Protein AF-A0A945YYD3-F1 (afdb_monomer_lite)

Sequence (91 aa):
MKTLKNHKGFTLIELVFVILLLGILSAVAIPSLDHSAITATLSAHTVQTDVKYIQELAMTRNQSITMEFVAGATNYTVTDDPGGVYAAETR

pLDDT: mean 71.9, std 14.38, range [42.5, 95.88]

Secondary structure (DSSP, 8-state):
-------PPPPHHHHHHHHHHHHHHHHHHS----THHHHHHHHHHHHHHHHHHHHHHHHHHTS-EEEEEPTT-S-EEEEETTTB-------

Structure (mmCIF, N/CA/C/O backbone):
data_AF-A0A945YYD3-F1
#
_entry.id   AF-A0A945YYD3-F1
#
loop_
_atom_site.group_PDB
_atom_site.id
_atom_site.type_symbol
_atom_site.label_atom_id
_atom_site.label_alt_id
_atom_site.label_comp_id
_atom_site.label_asym_id
_atom_site.label_entity_id
_atom_site.label_seq_id
_atom_site.pdbx_PDB_ins_code
_atom_site.Cartn_x
_atom_site.Cartn_y
_atom_site.Cartn_z
_atom_site.occupancy
_atom_site.B_iso_or_equiv
_atom_site.auth_seq_id
_atom_site.auth_comp_id
_atom_site.auth_asym_id
_atom_site.auth_atom_id
_atom_site.pdbx_PDB_model_num
ATOM 1 N N . MET A 1 1 ? -53.913 -13.483 32.665 1.00 50.50 1 MET A N 1
ATOM 2 C CA . MET A 1 1 ? -52.899 -12.443 32.963 1.00 50.50 1 MET A CA 1
ATOM 3 C C . MET A 1 1 ? -51.720 -12.641 32.026 1.00 50.50 1 MET A C 1
ATOM 5 O O . MET A 1 1 ? -51.169 -13.731 31.999 1.00 50.50 1 MET A O 1
ATOM 9 N N . LYS A 1 2 ? -51.392 -11.642 31.200 1.00 57.84 2 LYS A N 1
ATOM 10 C CA . LYS A 1 2 ? -50.303 -11.712 30.215 1.00 57.84 2 LYS A CA 1
ATOM 11 C C . LYS A 1 2 ? -49.099 -10.992 30.822 1.00 57.84 2 LYS A C 1
ATOM 13 O O . LYS A 1 2 ? -49.164 -9.789 31.052 1.00 57.84 2 LYS A O 1
ATOM 18 N N . THR A 1 3 ? -48.056 -11.735 31.173 1.00 65.62 3 THR A N 1
ATOM 19 C CA . THR A 1 3 ? -46.846 -11.176 31.779 1.00 65.62 3 THR A CA 1
ATOM 20 C C . THR A 1 3 ? -46.015 -10.500 30.689 1.00 65.62 3 THR A C 1
ATOM 22 O O . THR A 1 3 ? -45.593 -11.129 29.718 1.00 65.62 3 THR A O 1
ATOM 25 N N . LEU A 1 4 ? -45.828 -9.185 30.806 1.00 72.75 4 LEU A N 1
ATOM 26 C CA . LEU A 1 4 ? -44.972 -8.422 29.902 1.00 72.75 4 LEU A CA 1
ATOM 27 C C . LEU A 1 4 ? -43.514 -8.737 30.251 1.00 72.75 4 LEU A C 1
ATOM 29 O O . LEU A 1 4 ? -43.040 -8.417 31.339 1.00 72.75 4 LEU A O 1
ATOM 33 N N . LYS A 1 5 ? -42.815 -9.417 29.339 1.00 70.38 5 LYS A N 1
ATOM 34 C CA . LYS A 1 5 ? -41.382 -9.697 29.470 1.00 70.38 5 LYS A CA 1
ATOM 35 C C . LYS A 1 5 ? -40.615 -8.381 29.332 1.00 70.38 5 LYS A C 1
ATOM 37 O O . LYS A 1 5 ? -40.664 -7.740 28.283 1.00 70.38 5 LYS A O 1
ATOM 42 N N . ASN A 1 6 ? -39.923 -7.983 30.395 1.00 70.50 6 ASN A N 1
ATOM 43 C CA . ASN A 1 6 ? -39.044 -6.822 30.388 1.00 70.50 6 ASN A CA 1
ATOM 44 C C . ASN A 1 6 ? -37.799 -7.147 29.546 1.00 70.50 6 ASN A C 1
ATOM 46 O O . ASN A 1 6 ? -37.013 -8.020 29.917 1.00 70.50 6 ASN A O 1
ATOM 50 N N . HIS A 1 7 ? -37.648 -6.488 28.400 1.00 70.50 7 HIS A N 1
ATOM 51 C CA . HIS A 1 7 ? -36.464 -6.631 27.558 1.00 70.50 7 HIS A CA 1
ATOM 52 C C . HIS A 1 7 ? -35.376 -5.738 28.153 1.00 70.50 7 HIS A C 1
ATOM 54 O O . HIS A 1 7 ? -35.499 -4.515 28.141 1.00 70.50 7 HIS A O 1
ATOM 60 N N . LYS A 1 8 ? -34.337 -6.346 28.735 1.00 76.94 8 LYS A N 1
ATOM 61 C CA . LYS A 1 8 ? -33.183 -5.599 29.245 1.00 76.94 8 LYS A CA 1
ATOM 62 C C . LYS A 1 8 ? -32.491 -4.905 28.066 1.00 76.94 8 LYS A C 1
ATOM 64 O O . LYS A 1 8 ? -32.123 -5.570 27.103 1.00 76.94 8 LYS A O 1
ATOM 69 N N . GLY A 1 9 ? -32.389 -3.578 28.135 1.00 74.75 9 GLY A N 1
ATOM 70 C CA . GLY A 1 9 ? -31.670 -2.756 27.161 1.00 74.75 9 GLY A CA 1
ATOM 71 C C . GLY A 1 9 ? -30.153 -2.796 27.359 1.00 74.75 9 GLY A C 1
ATOM 72 O O . GLY A 1 9 ? -29.661 -3.321 28.357 1.00 74.75 9 GLY A O 1
ATOM 73 N N . PHE A 1 10 ? -29.441 -2.220 26.392 1.00 81.62 10 PHE A N 1
ATOM 74 C CA . PHE A 1 10 ? -27.982 -2.135 26.348 1.00 81.62 10 PHE A CA 1
ATOM 75 C C . PHE A 1 10 ? -27.444 -1.179 27.421 1.00 81.62 10 PHE A C 1
ATOM 77 O O . PHE A 1 10 ? -28.017 -0.114 27.666 1.00 81.62 10 PHE A O 1
ATOM 84 N N . THR A 1 11 ? -26.341 -1.545 28.061 1.00 90.56 11 THR A N 1
ATOM 85 C CA . THR A 1 11 ? -25.673 -0.730 29.079 1.00 90.56 11 THR A CA 1
ATOM 86 C C . THR A 1 11 ? -24.623 0.192 28.455 1.00 90.56 11 THR A C 1
ATOM 88 O O . THR A 1 11 ? -24.064 -0.084 27.393 1.00 90.56 11 THR A O 1
ATOM 91 N N . LEU A 1 12 ? -24.301 1.294 29.140 1.00 92.25 12 LEU A N 1
ATOM 92 C CA . LEU A 1 12 ? -23.216 2.185 28.706 1.00 92.25 12 LEU A CA 1
ATOM 93 C C . LEU A 1 12 ? -21.865 1.461 28.659 1.00 92.25 12 LEU A C 1
ATOM 95 O O . LEU A 1 12 ? -21.057 1.726 27.774 1.00 92.25 12 LEU A O 1
ATOM 99 N N . ILE A 1 13 ? -21.630 0.527 29.584 1.00 94.25 13 ILE A N 1
ATOM 100 C CA . ILE A 1 13 ? -20.372 -0.217 29.632 1.00 94.25 13 ILE A CA 1
ATOM 101 C C . ILE A 1 13 ? -20.225 -1.174 28.444 1.00 94.25 13 ILE A C 1
ATOM 103 O O . ILE A 1 13 ? -19.129 -1.295 27.902 1.00 94.25 13 ILE A O 1
ATOM 107 N N . GLU A 1 14 ? -21.317 -1.787 27.978 1.00 92.94 14 GLU A N 1
ATOM 108 C CA . GLU A 1 14 ? -21.295 -2.610 26.764 1.00 92.94 14 GLU A CA 1
ATOM 109 C C . GLU A 1 14 ? -20.955 -1.765 25.531 1.00 92.94 14 GLU A C 1
ATOM 111 O O . GLU A 1 14 ? -20.163 -2.196 24.697 1.00 92.94 14 GLU A O 1
ATOM 116 N N . LEU A 1 15 ? -21.460 -0.530 25.440 1.00 93.62 15 LEU A N 1
ATOM 117 C CA . LEU A 1 15 ? -21.138 0.365 24.322 1.00 93.62 15 LEU A CA 1
ATOM 118 C C . LEU A 1 15 ? -19.662 0.764 24.307 1.00 93.62 15 LEU A C 1
ATOM 120 O O . LEU A 1 15 ? -19.030 0.745 23.252 1.00 93.62 15 LEU A O 1
ATOM 124 N N . VAL A 1 16 ? -19.097 1.070 25.475 1.00 95.25 16 VAL A N 1
ATOM 125 C CA . VAL A 1 16 ? -17.669 1.386 25.607 1.00 95.25 16 VAL A CA 1
ATOM 126 C C . VAL A 1 16 ? -16.807 0.195 25.184 1.00 95.25 16 VAL A C 1
ATOM 128 O O . VAL A 1 16 ? -15.841 0.376 24.444 1.00 95.25 16 VAL A O 1
ATOM 131 N N . PHE A 1 17 ? -17.179 -1.024 25.582 1.00 95.19 17 PHE A N 1
ATOM 132 C CA . PHE A 1 17 ? -16.470 -2.235 25.166 1.00 95.19 17 PHE A CA 1
ATOM 133 C C . PHE A 1 17 ? -16.558 -2.486 23.659 1.00 95.19 17 PHE A C 1
ATOM 135 O O . PHE A 1 17 ? -15.558 -2.850 23.046 1.00 95.19 17 PHE A O 1
ATOM 142 N N . VAL A 1 18 ? -17.717 -2.258 23.039 1.00 95.19 18 VAL A N 1
ATOM 143 C CA . VAL A 1 18 ? -17.870 -2.401 21.584 1.00 95.19 18 VAL A CA 1
ATOM 144 C C . VAL A 1 18 ? -16.972 -1.415 20.838 1.00 95.19 18 VAL A C 1
ATOM 146 O O . VAL A 1 18 ? -16.269 -1.820 19.917 1.00 95.19 18 VAL A O 1
ATOM 149 N N . ILE A 1 19 ? -16.931 -0.145 21.251 1.00 94.94 19 ILE A N 1
ATOM 150 C CA . ILE A 1 19 ? -16.072 0.869 20.617 1.00 94.94 19 ILE A CA 1
ATOM 151 C C . ILE A 1 19 ? -14.588 0.529 20.815 1.00 94.94 19 ILE A C 1
ATOM 153 O O . ILE A 1 19 ? -13.804 0.654 19.876 1.00 94.94 19 ILE A O 1
ATOM 157 N N . LEU A 1 20 ? -14.208 0.045 22.001 1.00 95.88 20 LEU A N 1
ATOM 158 C CA . LEU A 1 20 ? -12.849 -0.419 22.285 1.00 95.88 20 LEU A CA 1
ATOM 159 C C . LEU A 1 20 ? -12.439 -1.564 21.345 1.00 95.88 20 LEU A C 1
ATOM 161 O O . LEU A 1 20 ? -11.372 -1.511 20.734 1.00 95.88 20 LEU A O 1
ATOM 165 N N . LEU A 1 21 ? -13.297 -2.577 21.199 1.00 95.81 21 LEU A N 1
ATOM 166 C CA . LEU A 1 21 ? -13.046 -3.715 20.315 1.00 95.81 21 LEU A CA 1
ATOM 167 C C . LEU A 1 21 ? -12.976 -3.284 18.848 1.00 95.81 21 LEU A C 1
ATOM 169 O O . LEU A 1 21 ? -12.055 -3.688 18.140 1.00 95.81 21 LEU A O 1
ATOM 173 N N . LEU A 1 22 ? -13.894 -2.425 18.399 1.00 95.31 22 LEU A N 1
ATOM 174 C CA . LEU A 1 22 ? -13.866 -1.870 17.046 1.00 95.31 22 LEU A CA 1
ATOM 175 C C . LEU A 1 22 ? -12.589 -1.065 16.790 1.00 95.31 22 LEU A C 1
ATOM 177 O O . LEU A 1 22 ? -12.034 -1.173 15.701 1.00 95.31 22 LEU A O 1
ATOM 181 N N . GLY A 1 23 ? -12.084 -0.315 17.772 1.00 94.12 23 GLY A N 1
ATOM 182 C CA . GLY A 1 23 ? -10.819 0.413 17.660 1.00 94.12 23 GLY A CA 1
ATOM 183 C C . GLY A 1 23 ? -9.620 -0.514 17.440 1.00 94.12 23 GLY A C 1
ATOM 184 O O . GLY A 1 23 ? -8.822 -0.282 16.532 1.00 94.12 23 GLY A O 1
ATOM 185 N N . ILE A 1 24 ? -9.528 -1.601 18.214 1.00 94.38 24 ILE A N 1
ATOM 186 C CA . ILE A 1 24 ? -8.453 -2.600 18.080 1.00 94.38 24 ILE A CA 1
ATOM 187 C C . ILE A 1 24 ? -8.547 -3.320 16.729 1.00 94.38 24 ILE A C 1
ATOM 189 O O . ILE A 1 24 ? -7.546 -3.446 16.025 1.00 94.38 24 ILE A O 1
ATOM 193 N N . LEU A 1 25 ? -9.748 -3.758 16.339 1.00 93.56 25 LEU A N 1
ATOM 194 C CA . LEU A 1 25 ? -9.965 -4.440 15.061 1.00 93.56 25 LEU A CA 1
ATOM 195 C C . LEU A 1 25 ? -9.673 -3.521 13.872 1.00 93.56 25 LEU A C 1
ATOM 197 O O . LEU A 1 25 ? -9.046 -3.954 12.911 1.00 93.56 25 LEU A O 1
ATOM 201 N N . SER A 1 26 ? -10.060 -2.247 13.953 1.00 90.94 26 SER A N 1
ATOM 202 C CA . SER A 1 26 ? -9.804 -1.260 12.899 1.00 90.94 26 SER A CA 1
ATOM 203 C C . SER A 1 26 ? -8.309 -1.022 12.698 1.00 90.94 26 SER A C 1
ATOM 205 O O . SER A 1 26 ? -7.853 -0.954 11.562 1.00 90.94 26 SER A O 1
ATOM 207 N N . ALA A 1 27 ? -7.520 -0.966 13.775 1.00 87.56 27 ALA A N 1
ATOM 208 C CA . ALA A 1 27 ? -6.072 -0.780 13.677 1.00 87.56 27 ALA A CA 1
ATOM 209 C C . ALA A 1 27 ? -5.368 -1.908 12.897 1.00 87.56 27 ALA A C 1
ATOM 211 O O . ALA A 1 27 ? -4.367 -1.657 12.231 1.00 87.56 27 ALA A O 1
ATOM 212 N N . VAL A 1 28 ? -5.900 -3.133 12.954 1.00 86.31 28 VAL A N 1
ATOM 213 C CA . VAL A 1 28 ? -5.347 -4.307 12.255 1.00 86.31 28 VAL A CA 1
ATOM 214 C C . VAL A 1 28 ? -5.997 -4.534 10.886 1.00 86.31 28 VAL A C 1
ATOM 216 O O . VAL A 1 28 ? -5.349 -5.072 9.994 1.00 86.31 28 VAL A O 1
ATOM 219 N N . ALA A 1 29 ? -7.254 -4.125 10.697 1.00 82.69 29 ALA A N 1
ATOM 220 C CA . ALA A 1 29 ? -7.999 -4.322 9.452 1.00 82.69 29 ALA A CA 1
ATOM 221 C C . ALA A 1 29 ? -7.766 -3.219 8.402 1.00 82.69 29 ALA A C 1
ATOM 223 O O . ALA A 1 29 ? -7.930 -3.472 7.214 1.00 82.69 29 ALA A O 1
ATOM 224 N N . ILE A 1 30 ? -7.388 -2.005 8.818 1.00 80.00 30 ILE A N 1
ATOM 225 C CA . ILE A 1 30 ? -7.156 -0.861 7.918 1.00 80.00 30 ILE A CA 1
ATOM 226 C C . ILE A 1 30 ? -5.826 -0.891 7.123 1.00 80.00 30 ILE A C 1
ATOM 228 O O . ILE A 1 30 ? -5.826 -0.335 6.023 1.00 80.00 30 ILE A O 1
ATOM 232 N N . PRO A 1 31 ? -4.694 -1.484 7.569 1.00 73.94 31 PRO A N 1
ATOM 233 C CA . PRO A 1 31 ? -3.417 -1.394 6.856 1.00 73.94 31 PRO A CA 1
ATOM 234 C C . PRO A 1 31 ? -3.339 -2.318 5.622 1.00 73.94 31 PRO A C 1
ATOM 236 O O . PRO A 1 31 ? -2.384 -3.068 5.447 1.00 73.94 31 PRO A O 1
ATOM 239 N N . SER A 1 32 ? -4.322 -2.237 4.728 1.00 65.81 32 SER A N 1
ATOM 240 C CA . SER A 1 32 ? -4.282 -2.787 3.370 1.00 65.81 32 SER A CA 1
ATOM 241 C C . SER A 1 32 ? -4.465 -1.672 2.337 1.00 65.81 32 SER A C 1
ATOM 243 O O . SER A 1 32 ? -5.219 -1.814 1.374 1.00 65.81 32 SER A O 1
ATOM 245 N N . LEU A 1 33 ? -3.816 -0.526 2.568 1.00 63.31 33 LEU A N 1
ATOM 246 C CA . LEU A 1 33 ? -3.709 0.513 1.552 1.00 63.31 33 LEU A CA 1
ATOM 247 C C . LEU A 1 33 ? -2.906 -0.071 0.388 1.00 63.31 33 LEU A C 1
ATOM 249 O O . LEU A 1 33 ? -1.771 -0.511 0.547 1.00 63.31 33 LEU A O 1
ATOM 253 N N . AS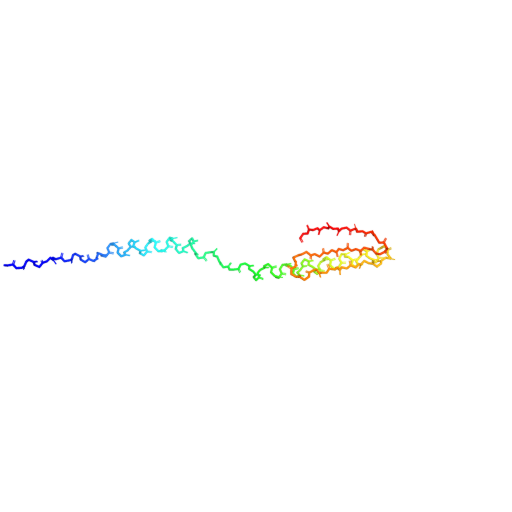P A 1 34 ? -3.577 -0.147 -0.750 1.00 62.97 34 ASP A N 1
ATOM 254 C CA . ASP A 1 34 ? -3.147 -0.782 -1.981 1.00 62.97 34 ASP A CA 1
ATOM 255 C C . ASP A 1 34 ? -1.740 -0.317 -2.407 1.00 62.97 34 ASP A C 1
ATOM 257 O O . ASP A 1 34 ? -1.535 0.811 -2.862 1.00 62.97 34 ASP A O 1
ATOM 261 N N . HIS A 1 35 ? -0.746 -1.194 -2.245 1.00 59.66 35 HIS A N 1
ATOM 262 C CA . HIS A 1 35 ? 0.647 -0.927 -2.613 1.00 59.66 35 HIS A CA 1
ATOM 263 C C . HIS A 1 35 ? 0.863 -0.874 -4.137 1.00 59.66 35 HIS A C 1
ATOM 265 O O . HIS A 1 35 ? 1.977 -0.583 -4.577 1.00 59.66 35 HIS A O 1
ATOM 271 N N . SER A 1 36 ? -0.181 -1.102 -4.946 1.00 57.91 36 SER A N 1
ATOM 272 C CA . SER A 1 36 ? -0.102 -1.155 -6.412 1.00 57.91 36 SER A CA 1
ATOM 273 C C . SER A 1 36 ? 0.460 0.128 -7.043 1.00 57.91 36 SER A C 1
ATOM 275 O O . SER A 1 36 ? 1.178 0.075 -8.044 1.00 57.91 36 SER A O 1
ATOM 277 N N . ALA A 1 37 ? 0.195 1.294 -6.441 1.00 57.25 37 ALA A N 1
ATOM 278 C CA . ALA A 1 37 ? 0.721 2.574 -6.927 1.00 57.25 37 ALA A CA 1
ATOM 279 C C . ALA A 1 37 ? 2.229 2.748 -6.656 1.00 57.25 37 ALA A C 1
ATOM 281 O O . ALA A 1 37 ? 2.949 3.357 -7.453 1.00 57.25 37 ALA A O 1
ATOM 282 N N . ILE A 1 38 ? 2.723 2.185 -5.548 1.00 57.78 38 ILE A N 1
ATOM 283 C CA . ILE A 1 38 ? 4.143 2.239 -5.179 1.00 57.78 38 ILE A CA 1
ATOM 284 C C . ILE A 1 38 ? 4.941 1.278 -6.065 1.00 57.78 38 ILE A C 1
ATOM 286 O O . ILE A 1 38 ? 6.000 1.648 -6.570 1.00 57.78 38 ILE A O 1
ATOM 290 N N . THR A 1 39 ? 4.411 0.083 -6.337 1.00 58.72 39 THR A N 1
ATOM 291 C CA . THR A 1 39 ? 5.071 -0.898 -7.211 1.00 58.72 39 THR A CA 1
ATOM 292 C C . THR A 1 39 ? 5.222 -0.400 -8.646 1.00 58.72 39 THR A C 1
ATOM 294 O O . THR A 1 39 ? 6.295 -0.556 -9.215 1.00 58.72 39 THR A O 1
ATOM 297 N N . ALA A 1 40 ? 4.220 0.279 -9.216 1.00 59.22 40 ALA A N 1
ATOM 298 C CA . ALA A 1 40 ? 4.292 0.760 -10.601 1.00 59.22 40 ALA A CA 1
ATOM 299 C C . ALA A 1 40 ? 5.408 1.801 -10.824 1.00 59.22 40 ALA A C 1
ATOM 301 O O . ALA A 1 40 ? 6.114 1.765 -11.832 1.00 59.22 40 ALA A O 1
ATOM 302 N N . THR A 1 41 ? 5.600 2.711 -9.865 1.00 60.97 41 THR A N 1
ATOM 303 C CA . THR A 1 41 ? 6.646 3.744 -9.958 1.00 60.97 41 THR A CA 1
ATOM 304 C C . THR A 1 41 ? 8.042 3.142 -9.775 1.00 60.97 41 THR A C 1
ATOM 306 O O . THR A 1 41 ? 8.981 3.533 -10.470 1.00 60.97 41 THR A O 1
ATOM 309 N N . LEU A 1 42 ? 8.179 2.155 -8.882 1.00 59.34 42 LEU A N 1
ATOM 310 C CA . LEU A 1 42 ? 9.435 1.427 -8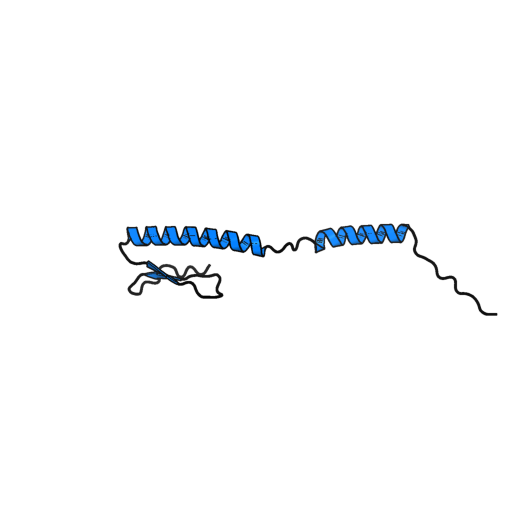.694 1.00 59.34 42 LEU A CA 1
ATOM 311 C C . LEU A 1 42 ? 9.812 0.628 -9.948 1.00 59.34 42 LEU A C 1
ATOM 313 O O . LEU A 1 42 ? 10.956 0.716 -10.386 1.00 59.34 42 LEU A O 1
ATOM 317 N N . SER A 1 43 ? 8.854 -0.061 -10.573 1.00 60.50 43 SER A N 1
ATOM 318 C CA . SER A 1 43 ? 9.081 -0.812 -11.814 1.00 60.50 43 SER A CA 1
ATOM 319 C C . SER A 1 43 ? 9.493 0.082 -12.989 1.00 60.50 43 SER A C 1
ATOM 321 O O . SER A 1 43 ? 10.333 -0.303 -13.796 1.00 60.50 43 SER A O 1
ATOM 323 N N . ALA A 1 44 ? 8.956 1.301 -13.092 1.00 65.25 44 ALA A N 1
ATOM 324 C CA . ALA A 1 44 ? 9.379 2.239 -14.134 1.00 65.25 44 ALA A CA 1
ATOM 325 C C . ALA A 1 44 ? 10.837 2.699 -13.945 1.00 65.25 44 ALA A C 1
ATOM 327 O O . ALA A 1 44 ? 11.587 2.828 -14.915 1.00 65.25 44 ALA A O 1
ATOM 328 N N . HIS A 1 45 ? 11.255 2.919 -12.695 1.00 70.12 45 HIS A N 1
ATOM 329 C CA . HIS A 1 45 ? 12.621 3.335 -12.381 1.00 70.12 45 HIS A CA 1
ATOM 330 C C . HIS A 1 45 ? 13.647 2.212 -12.608 1.00 70.12 45 HIS A C 1
ATOM 332 O O . HIS A 1 45 ? 14.758 2.480 -13.079 1.00 70.12 45 HIS A O 1
ATOM 338 N N . THR A 1 46 ? 13.294 0.959 -12.298 1.00 71.44 46 THR A N 1
ATOM 339 C CA . THR A 1 46 ? 14.169 -0.191 -12.575 1.00 71.44 46 THR A CA 1
ATOM 340 C C . THR A 1 46 ? 14.375 -0.344 -14.076 1.00 71.44 46 THR A C 1
ATOM 342 O O . THR A 1 46 ? 15.509 -0.221 -14.527 1.00 71.44 46 THR A O 1
ATOM 345 N N . VAL A 1 47 ? 13.292 -0.389 -14.864 1.00 76.06 47 VAL A N 1
ATOM 346 C CA . VAL A 1 47 ? 13.378 -0.500 -16.332 1.00 76.06 47 VAL A CA 1
ATOM 347 C C . VAL A 1 47 ? 14.212 0.631 -16.940 1.00 76.06 47 VAL A C 1
ATOM 349 O O . VAL A 1 47 ? 15.016 0.397 -17.838 1.00 76.06 47 VAL A O 1
ATOM 352 N N . GLN A 1 48 ? 14.090 1.866 -16.440 1.00 75.62 48 GLN A N 1
ATOM 353 C CA . GLN A 1 48 ? 14.917 2.976 -16.922 1.00 75.62 48 GLN A CA 1
ATOM 354 C C . GLN A 1 48 ? 16.416 2.766 -16.649 1.00 75.62 48 GLN A C 1
ATOM 356 O O . GLN A 1 48 ? 17.253 3.156 -17.468 1.00 75.62 48 GLN A O 1
ATOM 361 N N . THR A 1 49 ? 16.763 2.194 -15.497 1.00 80.56 49 THR A N 1
ATOM 362 C CA . THR A 1 49 ? 18.153 1.866 -15.149 1.00 80.56 49 THR A CA 1
ATOM 363 C C . THR A 1 49 ? 18.678 0.751 -16.047 1.00 80.56 49 THR A C 1
ATOM 365 O O . THR A 1 49 ? 19.775 0.869 -16.592 1.00 80.56 49 THR A O 1
ATOM 368 N N . ASP A 1 50 ? 17.859 -0.268 -16.282 1.00 78.75 50 ASP A N 1
ATOM 369 C CA . ASP A 1 50 ? 18.229 -1.436 -17.076 1.00 78.75 50 ASP A CA 1
ATOM 370 C C . ASP A 1 50 ? 18.432 -1.070 -18.552 1.00 78.75 50 ASP A C 1
ATOM 372 O O . ASP A 1 50 ? 19.425 -1.463 -19.162 1.00 78.75 50 ASP A O 1
ATOM 376 N N . VAL A 1 51 ? 17.577 -0.202 -19.106 1.00 80.38 51 VAL A N 1
ATOM 377 C CA . VAL A 1 51 ? 17.748 0.355 -20.459 1.00 80.38 51 VAL A CA 1
ATOM 378 C C . VAL A 1 51 ? 19.094 1.070 -20.596 1.00 80.38 51 VAL A C 1
ATOM 380 O O . VAL A 1 51 ? 19.793 0.874 -21.589 1.00 80.38 51 VAL A O 1
ATOM 383 N N . LYS A 1 52 ? 19.486 1.888 -19.609 1.00 83.81 52 LYS A N 1
ATOM 384 C CA . LYS A 1 52 ? 20.782 2.588 -19.629 1.00 83.81 52 LYS A CA 1
ATOM 385 C C . LYS A 1 52 ? 21.954 1.612 -19.548 1.00 83.81 52 LYS A C 1
ATOM 387 O O . LYS A 1 52 ? 22.922 1.777 -20.284 1.00 83.81 52 LYS A O 1
ATOM 392 N N . TYR A 1 53 ? 21.851 0.592 -18.698 1.00 83.75 53 TYR A N 1
ATOM 393 C CA . TYR A 1 53 ? 22.868 -0.451 -18.570 1.00 83.75 53 TYR A CA 1
ATOM 394 C C . TYR A 1 53 ? 23.061 -1.219 -19.884 1.00 83.75 53 TYR A C 1
ATOM 396 O O . TYR A 1 53 ? 24.184 -1.424 -20.340 1.00 83.75 53 TYR A O 1
ATOM 404 N N . ILE A 1 54 ? 21.963 -1.577 -20.548 1.00 77.69 54 ILE A N 1
ATOM 405 C CA . ILE A 1 54 ? 21.993 -2.287 -21.829 1.00 77.69 54 ILE A CA 1
ATOM 406 C C . ILE A 1 54 ? 22.560 -1.399 -22.938 1.00 77.69 54 ILE A C 1
ATOM 408 O O . ILE A 1 54 ? 23.329 -1.879 -23.769 1.00 77.69 54 ILE A O 1
ATOM 412 N N . GLN A 1 55 ? 22.252 -0.099 -22.930 1.00 80.19 55 GLN A N 1
ATOM 413 C CA . GLN A 1 55 ? 22.870 0.863 -23.845 1.00 80.19 55 GLN A CA 1
ATOM 414 C C . GLN A 1 55 ? 24.386 0.949 -23.643 1.00 80.19 55 GLN A C 1
ATOM 416 O O . GLN A 1 55 ? 25.132 0.897 -24.617 1.00 80.19 55 GLN A O 1
ATOM 421 N N . GLU A 1 56 ? 24.858 1.046 -22.400 1.00 82.56 56 GLU A N 1
ATOM 422 C CA . GLU A 1 56 ? 26.291 1.061 -22.088 1.00 82.56 56 GLU A CA 1
ATOM 423 C C . GLU A 1 56 ? 26.983 -0.238 -22.532 1.00 82.56 56 GLU A C 1
ATOM 425 O O . GLU A 1 56 ? 28.060 -0.206 -23.138 1.00 82.56 56 GLU A O 1
ATOM 430 N N . LEU A 1 57 ? 26.336 -1.383 -22.303 1.00 79.31 57 LEU A N 1
ATOM 431 C CA . LEU A 1 57 ? 26.837 -2.689 -22.721 1.00 79.31 57 LEU A CA 1
ATOM 432 C C . LEU A 1 57 ? 26.908 -2.811 -24.251 1.00 79.31 57 LEU A C 1
ATOM 434 O O . LEU A 1 57 ? 27.912 -3.294 -24.776 1.00 79.31 57 LEU A O 1
ATOM 438 N N . ALA A 1 58 ? 25.891 -2.324 -24.965 1.00 76.94 58 ALA A N 1
ATOM 439 C CA . ALA A 1 58 ? 25.854 -2.297 -26.425 1.00 76.94 58 ALA A CA 1
ATOM 440 C C . ALA A 1 58 ? 26.958 -1.396 -27.005 1.00 76.94 58 ALA A C 1
ATOM 442 O O . ALA A 1 58 ? 27.642 -1.786 -27.952 1.00 76.94 58 ALA A O 1
ATOM 443 N N . MET A 1 59 ? 27.196 -0.227 -26.394 1.00 83.12 59 MET A N 1
ATOM 444 C CA . MET A 1 59 ? 28.279 0.687 -26.786 1.00 83.12 59 MET A CA 1
ATOM 445 C C . MET A 1 59 ? 29.665 0.089 -26.516 1.00 83.12 59 MET A C 1
ATOM 447 O O . MET A 1 59 ? 30.563 0.223 -27.343 1.00 83.12 59 MET A O 1
ATOM 451 N N . THR A 1 60 ? 29.837 -0.612 -25.390 1.00 82.50 60 THR A N 1
ATOM 452 C CA . THR A 1 60 ? 31.106 -1.265 -25.020 1.00 82.50 60 THR A CA 1
ATOM 453 C C . THR A 1 60 ? 31.438 -2.428 -25.949 1.00 82.50 60 THR A C 1
ATOM 455 O O . THR A 1 60 ? 32.594 -2.630 -26.317 1.00 82.50 60 THR A O 1
ATOM 458 N N . ARG A 1 61 ? 30.423 -3.211 -26.327 1.00 77.81 61 ARG A N 1
ATOM 459 C CA . ARG A 1 61 ? 30.593 -4.412 -27.155 1.00 77.81 61 ARG A CA 1
ATOM 460 C C . ARG A 1 61 ? 30.502 -4.120 -28.651 1.00 77.81 61 ARG A C 1
ATOM 462 O O . ARG A 1 61 ? 30.840 -4.991 -29.441 1.00 77.81 61 ARG A O 1
ATOM 469 N N . ASN A 1 62 ? 30.094 -2.908 -29.039 1.00 77.62 62 ASN A N 1
ATOM 470 C CA . ASN A 1 62 ? 29.820 -2.523 -30.426 1.00 77.62 62 ASN A CA 1
ATOM 471 C C . ASN A 1 62 ? 28.877 -3.533 -31.123 1.00 77.62 62 ASN A C 1
ATOM 473 O O . ASN A 1 62 ? 29.063 -3.883 -32.289 1.00 77.62 62 ASN A O 1
ATOM 477 N N . GLN A 1 63 ? 27.888 -4.028 -30.373 1.00 73.12 63 GLN A N 1
ATOM 478 C CA . GLN A 1 63 ? 26.894 -5.016 -30.798 1.00 73.12 63 GLN A CA 1
ATOM 479 C C . GLN A 1 63 ? 25.489 -4.519 -30.447 1.00 73.12 63 GLN A C 1
ATOM 481 O O . GLN A 1 63 ? 25.296 -3.815 -29.452 1.00 73.12 63 GLN A O 1
ATOM 486 N N . SER A 1 64 ? 24.507 -4.851 -31.283 1.00 66.62 64 SER A N 1
ATOM 487 C CA . SER A 1 64 ? 23.114 -4.463 -31.074 1.00 66.62 64 SER A CA 1
ATOM 488 C C . SER A 1 64 ? 22.438 -5.389 -30.065 1.00 66.62 64 SER A C 1
ATOM 490 O O . SER A 1 64 ? 22.127 -6.535 -30.384 1.00 66.62 64 SER A O 1
ATOM 492 N N . ILE A 1 65 ? 22.147 -4.860 -28.877 1.00 70.94 65 ILE A N 1
ATOM 493 C CA . ILE A 1 65 ? 21.398 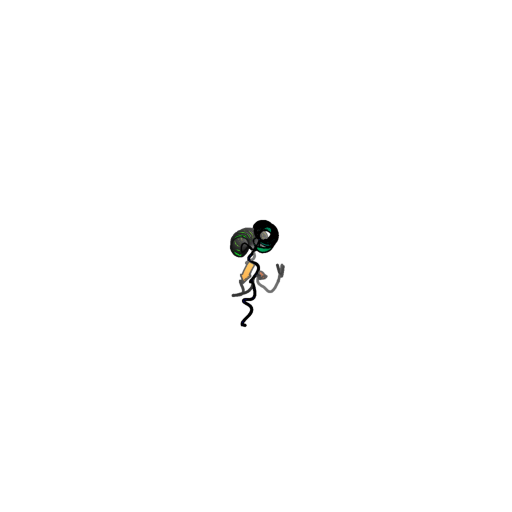-5.567 -27.837 1.00 70.94 65 ILE A CA 1
ATOM 494 C C . ILE A 1 65 ? 19.925 -5.146 -27.902 1.00 70.94 65 ILE A C 1
ATOM 496 O O . ILE A 1 65 ? 19.608 -3.955 -27.880 1.00 70.94 65 ILE A O 1
ATOM 500 N N . THR A 1 66 ? 19.024 -6.123 -27.980 1.00 72.38 66 THR A N 1
ATOM 501 C CA . THR A 1 66 ? 17.573 -5.931 -28.097 1.00 72.38 66 THR A CA 1
ATOM 502 C C . THR A 1 66 ? 16.877 -6.291 -26.786 1.00 72.38 66 THR A C 1
ATOM 504 O O . THR A 1 66 ? 17.175 -7.318 -26.179 1.00 72.38 66 THR A O 1
ATOM 507 N N . MET A 1 67 ? 15.927 -5.453 -26.361 1.00 6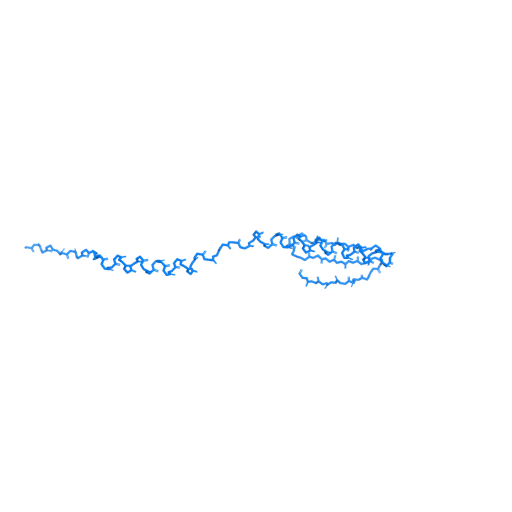7.00 67 MET A N 1
ATOM 508 C CA . MET A 1 67 ? 15.022 -5.732 -25.242 1.00 67.00 67 MET A CA 1
ATOM 509 C C . MET A 1 67 ? 13.626 -6.053 -25.766 1.00 67.00 67 MET A C 1
ATOM 511 O O . MET A 1 67 ? 13.055 -5.256 -26.510 1.00 67.00 67 MET A O 1
ATOM 515 N N . GLU A 1 68 ? 13.066 -7.182 -25.339 1.00 73.44 68 GLU A N 1
ATOM 516 C CA . GLU A 1 68 ? 11.689 -7.571 -25.639 1.00 73.44 68 GLU A CA 1
ATOM 517 C C . GLU A 1 68 ? 10.844 -7.545 -24.362 1.00 73.44 68 GLU A C 1
ATOM 519 O O . GLU A 1 68 ? 11.174 -8.185 -23.359 1.00 73.44 68 GLU A O 1
ATOM 524 N N . PHE A 1 69 ? 9.751 -6.781 -24.405 1.00 67.88 69 PHE A N 1
ATOM 525 C CA . PHE A 1 69 ? 8.762 -6.712 -23.334 1.00 67.88 69 PHE A CA 1
ATOM 526 C C . PHE A 1 69 ? 7.588 -7.625 -23.680 1.00 67.88 69 PHE A C 1
ATOM 528 O O . PHE A 1 69 ? 6.918 -7.423 -24.696 1.00 67.88 69 PHE A O 1
ATOM 535 N N . VAL A 1 70 ? 7.304 -8.606 -22.825 1.00 68.88 70 VAL A N 1
ATOM 536 C CA . VAL A 1 70 ? 6.157 -9.501 -23.009 1.00 68.88 70 VAL A CA 1
ATOM 537 C C . VAL A 1 70 ? 4.908 -8.845 -22.419 1.00 68.88 70 VAL A C 1
ATOM 539 O O . VAL A 1 70 ? 4.855 -8.514 -21.234 1.00 68.88 70 VAL A O 1
ATOM 542 N N . ALA A 1 71 ? 3.877 -8.651 -23.244 1.00 58.38 71 ALA A N 1
ATOM 543 C CA . ALA A 1 71 ? 2.627 -8.032 -22.811 1.00 58.38 71 ALA A CA 1
ATOM 544 C C . ALA A 1 71 ? 1.959 -8.848 -21.687 1.00 58.38 71 ALA A C 1
ATOM 546 O O . ALA A 1 71 ? 1.650 -10.025 -21.858 1.00 58.38 71 ALA A O 1
ATOM 547 N N . GLY A 1 72 ? 1.718 -8.204 -20.542 1.00 59.97 72 GLY A N 1
ATOM 548 C CA . GLY A 1 72 ? 1.104 -8.834 -19.368 1.00 59.97 72 GLY A CA 1
ATOM 549 C C . GLY A 1 72 ? 2.077 -9.578 -18.446 1.00 59.97 72 GLY A C 1
ATOM 550 O O . GLY A 1 72 ? 1.630 -10.126 -17.440 1.00 59.97 72 GLY A O 1
ATOM 551 N N . ALA A 1 73 ? 3.378 -9.580 -18.746 1.00 61.44 73 ALA A N 1
ATOM 552 C CA . ALA A 1 73 ? 4.411 -10.087 -17.852 1.00 61.44 73 ALA A CA 1
ATOM 553 C C . ALA A 1 73 ? 5.136 -8.935 -17.135 1.00 61.44 73 ALA A C 1
ATOM 555 O O . ALA A 1 73 ? 5.264 -7.834 -17.667 1.00 61.44 73 ALA A O 1
ATOM 556 N N . THR A 1 74 ? 5.624 -9.195 -15.921 1.00 61.91 74 THR A N 1
ATOM 557 C CA . THR A 1 74 ? 6.437 -8.242 -15.136 1.00 61.91 74 THR A CA 1
ATOM 558 C C . THR A 1 74 ? 7.926 -8.310 -15.497 1.00 61.91 74 THR A C 1
ATOM 560 O O . THR A 1 74 ? 8.730 -7.611 -14.895 1.00 61.91 74 THR A O 1
ATOM 563 N N . ASN A 1 75 ? 8.295 -9.146 -16.470 1.00 61.09 75 ASN A N 1
ATOM 564 C CA . ASN A 1 75 ? 9.672 -9.403 -16.873 1.00 61.09 75 ASN A CA 1
ATOM 565 C C . ASN A 1 75 ? 9.936 -8.929 -18.312 1.00 61.09 75 ASN A C 1
ATOM 567 O O . ASN A 1 75 ? 9.022 -8.738 -19.118 1.00 61.09 75 ASN A O 1
ATOM 571 N N . TYR A 1 76 ? 11.211 -8.734 -18.628 1.00 64.62 76 TYR A N 1
ATOM 572 C CA . TYR A 1 76 ? 11.695 -8.433 -19.971 1.00 64.62 76 TYR A CA 1
ATOM 573 C C . TYR A 1 76 ? 12.940 -9.277 -20.243 1.00 64.62 76 TYR A C 1
ATOM 575 O O . TYR A 1 76 ? 13.674 -9.639 -19.323 1.00 64.62 76 TYR A O 1
ATOM 583 N N . THR A 1 77 ? 13.170 -9.624 -21.505 1.00 61.66 77 THR A N 1
ATOM 584 C CA . THR A 1 77 ? 14.330 -10.427 -21.910 1.00 61.66 77 THR A CA 1
ATOM 585 C C . THR A 1 77 ? 15.274 -9.598 -22.760 1.00 61.66 77 THR A C 1
ATOM 587 O O . THR A 1 77 ? 14.842 -8.883 -23.666 1.00 61.66 77 THR A O 1
ATOM 590 N N . VAL A 1 78 ? 16.569 -9.708 -22.471 1.00 62.16 78 VAL A N 1
ATOM 591 C CA . VAL A 1 78 ? 17.641 -9.004 -23.177 1.00 62.16 78 VAL A CA 1
ATOM 592 C C . VAL A 1 78 ? 18.386 -10.015 -24.047 1.00 62.16 78 VAL A C 1
ATOM 594 O O . VAL A 1 78 ? 18.877 -11.023 -23.542 1.00 62.16 78 VAL A O 1
ATOM 597 N N . THR A 1 79 ? 18.450 -9.768 -25.355 1.00 63.22 79 THR A N 1
ATOM 598 C CA . THR A 1 79 ? 19.092 -10.673 -26.323 1.00 63.22 79 THR A CA 1
ATOM 599 C C . THR A 1 79 ? 20.077 -9.902 -27.199 1.00 63.22 79 THR A C 1
ATOM 601 O O . THR A 1 79 ? 19.764 -8.807 -27.662 1.00 63.22 79 THR A O 1
ATOM 604 N N . ASP A 1 80 ? 21.264 -10.464 -27.426 1.00 61.12 80 ASP A N 1
ATOM 605 C CA . ASP A 1 80 ? 22.264 -9.954 -28.37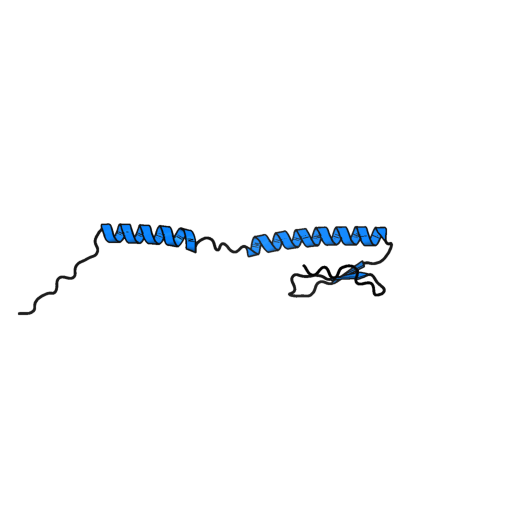2 1.00 61.12 80 ASP A CA 1
ATOM 606 C C . ASP A 1 80 ? 22.164 -10.729 -29.696 1.00 61.12 80 ASP A C 1
ATOM 608 O O . ASP A 1 80 ? 22.005 -11.956 -29.690 1.00 61.12 80 ASP A O 1
ATOM 612 N N . ASP A 1 81 ? 22.247 -10.031 -30.828 1.00 60.72 81 ASP A N 1
ATOM 613 C CA . ASP A 1 81 ? 22.257 -10.665 -32.152 1.00 60.72 81 ASP A CA 1
ATOM 614 C C . ASP A 1 81 ? 23.723 -10.875 -32.604 1.00 60.72 81 ASP A C 1
ATOM 616 O O . ASP A 1 81 ? 24.500 -9.915 -32.586 1.00 60.72 81 ASP A O 1
ATOM 620 N N . PRO A 1 82 ? 24.162 -12.096 -32.993 1.00 54.84 82 PRO A N 1
ATOM 621 C CA 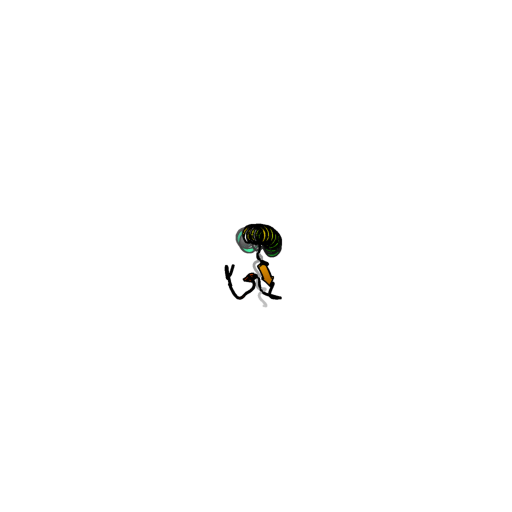. PRO A 1 82 ? 23.375 -13.289 -33.283 1.00 54.84 82 PRO A CA 1
ATOM 622 C C . PRO A 1 82 ? 23.431 -14.339 -32.159 1.00 54.84 82 PRO A C 1
ATOM 624 O O . PRO A 1 82 ? 24.451 -14.991 -31.933 1.00 54.84 82 PRO A O 1
ATOM 627 N N . GLY A 1 83 ? 22.289 -14.564 -31.504 1.00 53.94 83 GLY A N 1
ATOM 628 C CA . GLY A 1 83 ? 21.989 -15.794 -30.755 1.00 53.94 83 GLY A CA 1
ATOM 629 C C . GLY A 1 83 ? 22.576 -15.924 -29.345 1.00 53.94 83 GLY A C 1
ATOM 630 O O . GLY A 1 83 ? 22.454 -16.990 -28.738 1.00 53.94 83 GLY A O 1
ATOM 631 N N . GLY A 1 84 ? 23.192 -14.876 -28.800 1.00 50.97 84 GLY A N 1
ATOM 632 C CA . GLY A 1 84 ? 23.693 -14.864 -27.428 1.00 50.97 84 GLY A CA 1
ATOM 633 C C . GLY A 1 84 ? 22.659 -14.287 -26.466 1.00 50.97 84 GLY A C 1
ATOM 634 O O . GLY A 1 84 ? 22.577 -13.072 -26.305 1.00 50.97 84 GLY A O 1
ATOM 635 N N . VAL A 1 85 ? 21.884 -15.138 -25.787 1.00 54.81 85 VAL A N 1
ATOM 636 C CA . VAL A 1 85 ? 21.050 -14.705 -24.649 1.00 54.81 85 VAL A CA 1
ATOM 637 C C . VAL A 1 85 ? 21.975 -14.422 -23.462 1.00 54.81 85 VAL A C 1
ATOM 639 O O . VAL A 1 85 ? 22.220 -15.279 -22.612 1.00 54.81 85 VAL A O 1
ATOM 642 N N . TYR A 1 86 ? 22.551 -13.223 -23.423 1.00 54.44 86 TYR A N 1
ATOM 643 C CA . TYR A 1 86 ? 23.281 -12.728 -22.264 1.00 54.44 86 TYR A CA 1
ATOM 644 C C . TYR A 1 86 ? 22.279 -12.005 -21.365 1.00 54.44 86 TYR A C 1
ATOM 646 O O . TYR A 1 86 ? 21.925 -10.864 -21.630 1.00 54.44 86 TYR A O 1
ATOM 654 N N . ALA A 1 87 ? 21.855 -12.695 -20.306 1.00 47.75 87 ALA A N 1
ATOM 655 C CA . ALA A 1 87 ? 20.879 -12.266 -19.303 1.00 47.75 87 ALA A CA 1
ATOM 656 C C . ALA A 1 87 ? 19.404 -12.510 -19.671 1.00 47.75 87 ALA A C 1
ATOM 658 O O . ALA A 1 87 ? 18.597 -11.601 -19.841 1.00 47.75 87 ALA A O 1
ATOM 659 N N . ALA A 1 88 ? 19.013 -13.784 -19.599 1.00 43.66 88 ALA A N 1
ATOM 660 C CA . ALA A 1 88 ? 17.723 -14.125 -19.009 1.00 43.66 88 ALA A CA 1
ATOM 661 C C . ALA A 1 88 ? 17.793 -13.918 -17.480 1.00 43.66 88 ALA A C 1
ATOM 663 O O . ALA A 1 88 ? 17.657 -14.872 -16.716 1.00 43.66 88 ALA A O 1
ATOM 664 N N . GLU A 1 89 ? 18.051 -12.695 -17.004 1.00 46.41 89 GLU A N 1
ATOM 665 C CA . GLU A 1 89 ? 17.723 -12.382 -15.611 1.00 46.41 89 GLU A CA 1
ATOM 666 C C . GLU A 1 89 ? 16.212 -12.182 -15.547 1.00 46.41 89 GLU A C 1
ATOM 668 O O . GLU A 1 89 ? 15.675 -11.103 -15.762 1.00 46.41 89 GLU A O 1
ATOM 673 N N . THR A 1 90 ? 15.518 -13.296 -15.311 1.00 43.72 90 THR A N 1
ATOM 674 C CA . THR A 1 90 ? 14.109 -13.293 -14.929 1.00 43.72 90 THR A CA 1
ATOM 675 C C . THR A 1 90 ? 14.018 -12.618 -13.564 1.00 43.72 90 THR A C 1
ATOM 677 O O . THR A 1 90 ? 14.345 -13.238 -12.549 1.00 43.72 90 THR A O 1
ATOM 680 N N . ARG A 1 91 ? 13.609 -11.350 -13.535 1.00 42.50 91 ARG A N 1
ATOM 681 C CA . ARG A 1 91 ? 13.187 -10.662 -12.316 1.00 42.50 91 ARG A CA 1
ATOM 682 C C . ARG A 1 91 ? 11.823 -10.027 -12.494 1.00 42.50 91 ARG A C 1
ATOM 684 O O . ARG A 1 91 ? 11.544 -9.551 -13.613 1.00 42.50 91 ARG A O 1
#

Foldseek 3Di:
DDDDDDDDDDDPVVVVVVVVVVVVVCVVVVPPPDCVVVVVVVLVVVVVVVVVVVVVVCVVVVWDKDWDDDPPDSAIFIDTPPPDRPDPPGD

Radius of gyration: 30.3 Å; chains: 1; bounding box: 84×20×66 Å